Protein AF-A0A2N2PM70-F1 (afdb_monomer_lite)

Sequence (175 aa):
MATNPKVQEYMALAKQNAHYIALGVVVALAAVMMYMVFTEQTVEVAAPQPAIKDVSDTVKNNPNFAVLEQAKATTGTIADVPRINQLLTFNMFDPKTVKDKEKIEADARQKIDLARTAVTAGRSDEARRLLDEVRQIYPGNPEARELMNKLDSATSGPATPASDAGGAPVAPPVL

Secondary structure (DSSP, 8-state):
----HHHHHHHHHHHHTHHHHHHHHHHHHHHHHHHHHHHHTT---------------TTTT-HHHHHHHHHHH----GGG-HHHHHHHH--TT-HHHHHHHHHHHHHHHHHHHHHHHHHHTT-HHHHHHHHHHHHHH-TT-HHHHHHHHHHHHHHS--------------PPPP-

Foldseek 3Di:
DDDDVVVVVVVVVCVVCVVVVVVVVVVVVVVVVVVVVVVVVPPPPPDPDPPDDPPVPPLVPDPVVVVVVVVVVPPDDLVVDPVSVVVVVCDVPDVVNVVVVVVLVVLLVVLLVVLVVCVVVVVLVSSVVSLVVSCVSPVPDPSSVVSVVVSVVVVCDDPPPPDDPDDDDDDDDDD

Radius of gyration: 41.27 Å; chains: 1; bounding box: 86×58×113 Å

Structure (mmCIF, N/CA/C/O backbone):
data_AF-A0A2N2PM70-F1
#
_entry.id   AF-A0A2N2PM70-F1
#
loop_
_atom_site.group_PDB
_atom_site.id
_atom_site.type_symbol
_atom_site.label_atom_id
_atom_site.label_alt_id
_atom_site.label_comp_id
_atom_site.label_asym_id
_atom_site.label_entity_id
_atom_site.label_seq_id
_atom_site.pdbx_PDB_ins_code
_atom_site.Cartn_x
_atom_site.Cartn_y
_atom_site.Cartn_z
_atom_site.occupancy
_atom_site.B_iso_or_equiv
_atom_site.auth_seq_id
_atom_site.auth_comp_id
_atom_site.auth_asym_id
_atom_site.auth_atom_id
_atom_site.pdbx_PDB_model_num
ATOM 1 N N . MET A 1 1 ? 62.853 18.636 -50.243 1.00 49.84 1 MET A N 1
ATOM 2 C CA . MET A 1 1 ? 62.867 17.240 -49.755 1.00 49.84 1 MET A CA 1
ATOM 3 C C . MET A 1 1 ? 62.537 16.339 -50.931 1.00 49.84 1 MET A C 1
ATOM 5 O O . MET A 1 1 ? 61.396 16.337 -51.373 1.00 49.84 1 MET A O 1
ATOM 9 N N . ALA A 1 2 ? 63.539 15.678 -51.514 1.00 51.22 2 ALA A N 1
ATOM 10 C CA . ALA A 1 2 ? 63.319 14.761 -52.629 1.00 51.22 2 ALA A CA 1
ATOM 11 C C . ALA A 1 2 ? 62.544 13.542 -52.111 1.00 51.22 2 ALA A C 1
ATOM 13 O O . ALA A 1 2 ? 63.049 12.792 -51.277 1.00 51.22 2 ALA A O 1
ATOM 14 N N . THR A 1 3 ? 61.296 13.377 -52.545 1.00 64.25 3 THR A N 1
ATOM 15 C CA . THR A 1 3 ? 60.540 12.154 -52.275 1.00 64.25 3 THR A CA 1
ATOM 16 C C . THR A 1 3 ? 61.199 11.025 -53.056 1.00 64.25 3 THR A C 1
ATOM 18 O O . THR A 1 3 ? 61.359 11.106 -54.270 1.00 64.25 3 THR A O 1
ATOM 21 N N . ASN A 1 4 ? 61.642 9.995 -52.336 1.00 75.25 4 ASN A N 1
ATOM 22 C CA . ASN A 1 4 ? 62.295 8.826 -52.910 1.00 75.25 4 ASN A CA 1
ATOM 23 C C . ASN A 1 4 ? 61.366 8.209 -53.980 1.00 75.25 4 ASN A C 1
ATOM 25 O O . ASN A 1 4 ? 60.208 7.932 -53.656 1.00 75.25 4 ASN A O 1
ATOM 29 N N . PRO A 1 5 ? 61.823 8.001 -55.229 1.00 69.75 5 PRO A N 1
ATOM 30 C CA . PRO A 1 5 ? 60.965 7.567 -56.338 1.00 69.75 5 PRO A CA 1
ATOM 31 C C . PRO A 1 5 ? 60.236 6.250 -56.042 1.00 69.75 5 PRO A C 1
ATOM 33 O O . PRO A 1 5 ? 59.086 6.082 -56.438 1.00 69.75 5 PRO A O 1
ATOM 36 N N . LYS A 1 6 ? 60.838 5.375 -55.226 1.00 69.06 6 LYS A N 1
ATOM 37 C CA . LYS A 1 6 ? 60.199 4.135 -54.764 1.00 69.06 6 LYS A CA 1
ATOM 38 C C . LYS A 1 6 ? 58.943 4.398 -53.928 1.00 69.06 6 LYS A C 1
ATOM 40 O O . LYS A 1 6 ? 57.969 3.668 -54.028 1.00 69.06 6 LYS A O 1
ATOM 45 N N . VAL A 1 7 ? 58.932 5.456 -53.116 1.00 71.50 7 VAL A N 1
ATOM 46 C CA . VAL A 1 7 ? 57.784 5.814 -52.262 1.00 71.50 7 VAL A CA 1
ATOM 47 C C . VAL A 1 7 ? 56.600 6.295 -53.103 1.00 71.50 7 VAL A C 1
ATOM 49 O O . VAL A 1 7 ? 55.456 5.996 -52.768 1.00 71.50 7 VAL A O 1
ATOM 52 N N . GLN A 1 8 ? 56.855 6.992 -54.213 1.00 69.75 8 GLN A N 1
ATOM 53 C CA . GLN A 1 8 ? 55.792 7.406 -55.133 1.00 69.75 8 GLN A CA 1
ATOM 54 C C . GLN A 1 8 ? 55.192 6.205 -55.881 1.00 69.75 8 GLN A C 1
ATOM 56 O O . GLN A 1 8 ? 53.973 6.129 -56.029 1.00 69.75 8 GLN A O 1
ATOM 61 N N . GLU A 1 9 ? 56.026 5.235 -56.264 1.00 70.06 9 GLU A N 1
ATOM 62 C CA . GLU A 1 9 ? 55.597 3.975 -56.882 1.00 70.06 9 GLU A CA 1
ATOM 63 C C . GLU A 1 9 ? 54.723 3.137 -55.926 1.00 70.06 9 GLU A C 1
ATOM 65 O O . GLU A 1 9 ? 53.629 2.708 -56.301 1.00 70.06 9 GLU A O 1
ATOM 70 N N . TYR A 1 10 ? 55.121 3.012 -54.651 1.00 66.31 10 TYR A N 1
ATOM 71 C CA . TYR A 1 10 ? 54.306 2.349 -53.624 1.00 66.31 10 TYR A CA 1
ATOM 72 C C . TYR A 1 10 ? 52.981 3.072 -53.350 1.00 66.31 10 TYR A C 1
ATOM 74 O O . TYR A 1 10 ? 51.967 2.413 -53.129 1.00 66.31 10 TYR A O 1
ATOM 82 N N . MET A 1 11 ? 52.947 4.408 -53.393 1.00 67.38 11 MET A N 1
ATOM 83 C CA . MET A 1 11 ? 51.696 5.157 -53.223 1.00 67.38 11 MET A CA 1
ATOM 84 C C . MET A 1 11 ? 50.739 5.005 -54.411 1.00 67.38 11 MET A C 1
ATOM 86 O O . MET A 1 11 ? 49.523 4.982 -54.206 1.00 67.38 11 MET A O 1
ATOM 90 N N . ALA A 1 12 ? 51.254 4.881 -55.636 1.00 68.12 12 ALA A N 1
ATOM 91 C CA . ALA A 1 12 ? 50.432 4.618 -56.816 1.00 68.12 12 ALA A CA 1
ATOM 92 C C . ALA A 1 12 ? 49.817 3.206 -56.766 1.00 68.12 12 ALA A C 1
ATOM 94 O O . ALA A 1 12 ? 48.603 3.057 -56.929 1.00 68.12 12 ALA A O 1
ATOM 95 N N . LEU A 1 13 ? 50.624 2.194 -56.424 1.00 65.31 13 LEU A N 1
ATOM 96 C CA . LEU A 1 13 ? 50.178 0.810 -56.213 1.00 65.31 13 LEU A CA 1
ATOM 97 C C . LEU A 1 13 ? 49.177 0.679 -55.053 1.00 65.31 13 LEU A C 1
ATOM 99 O O . LEU A 1 13 ? 48.173 -0.027 -55.173 1.00 65.31 13 LEU A O 1
ATOM 103 N N . ALA A 1 14 ? 49.403 1.393 -53.947 1.00 63.38 14 ALA A N 1
ATOM 104 C CA . ALA A 1 14 ? 48.502 1.395 -52.796 1.00 63.38 14 ALA A CA 1
ATOM 105 C C . ALA A 1 14 ? 47.141 2.03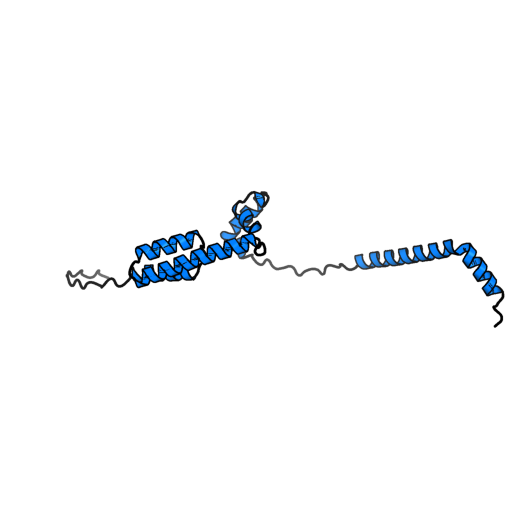2 -53.113 1.00 63.38 14 ALA A C 1
ATOM 107 O O . ALA A 1 14 ? 46.122 1.547 -52.631 1.00 63.38 14 ALA A O 1
ATOM 108 N N . LYS A 1 15 ? 47.095 3.082 -53.946 1.00 69.25 15 LYS A N 1
ATOM 109 C CA . LYS A 1 15 ? 45.827 3.680 -54.398 1.00 69.25 15 LYS A CA 1
ATOM 110 C C . LYS A 1 15 ? 45.059 2.759 -55.343 1.00 69.25 15 LYS A C 1
ATOM 112 O O . LYS A 1 15 ? 43.843 2.652 -55.215 1.00 69.25 15 LYS A O 1
ATOM 117 N N . GLN A 1 16 ? 45.753 2.072 -56.251 1.00 73.56 16 GLN A N 1
ATOM 118 C CA . GLN A 1 16 ? 45.126 1.148 -57.200 1.00 73.56 16 GLN A CA 1
ATOM 119 C C . GLN A 1 16 ? 44.50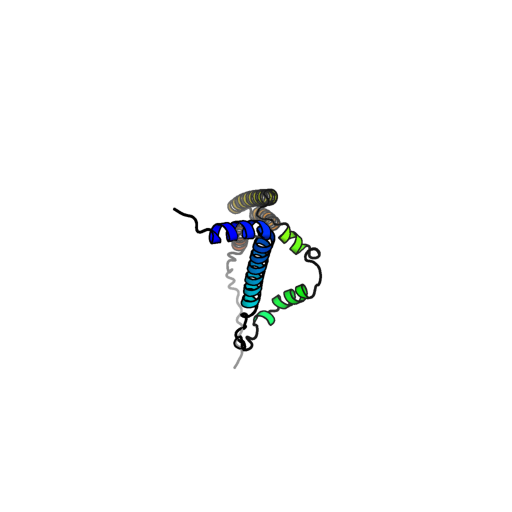9 -0.073 -56.496 1.00 73.56 16 GLN A C 1
ATOM 121 O O . GLN A 1 16 ? 43.416 -0.502 -56.856 1.00 73.56 16 GLN A O 1
ATOM 126 N N . ASN A 1 17 ? 45.155 -0.562 -55.432 1.00 74.75 17 ASN A N 1
ATOM 127 C CA . ASN A 1 17 ? 44.712 -1.728 -54.658 1.00 74.75 17 ASN A CA 1
ATOM 128 C C . ASN A 1 17 ? 44.119 -1.368 -53.286 1.00 74.75 17 ASN A C 1
ATOM 130 O O . ASN A 1 17 ? 44.014 -2.225 -52.406 1.00 74.75 17 ASN A O 1
ATOM 134 N N . ALA A 1 18 ? 43.702 -0.112 -53.094 1.00 73.62 18 ALA A N 1
ATOM 135 C CA . ALA A 1 18 ? 43.204 0.392 -51.811 1.00 73.62 18 ALA A CA 1
ATOM 136 C C . ALA A 1 18 ? 42.022 -0.427 -51.266 1.00 73.62 18 ALA A C 1
ATOM 138 O O . ALA A 1 18 ? 41.888 -0.599 -50.059 1.00 73.62 18 ALA A O 1
ATOM 139 N N . HIS A 1 19 ? 41.200 -0.983 -52.157 1.00 76.88 19 HIS A N 1
ATOM 140 C CA . HIS A 1 19 ? 40.069 -1.841 -51.818 1.00 76.88 19 HIS A CA 1
ATOM 141 C C . HIS A 1 19 ? 40.505 -3.193 -51.228 1.00 76.88 19 HIS A C 1
ATOM 143 O O . HIS A 1 19 ? 39.918 -3.637 -50.246 1.00 76.88 19 HIS A O 1
ATOM 149 N N . TYR A 1 20 ? 41.571 -3.814 -51.746 1.00 80.12 20 TYR A N 1
ATOM 150 C CA . TYR A 1 20 ? 42.134 -5.039 -51.165 1.00 80.12 20 TYR A CA 1
ATOM 151 C C . TYR A 1 20 ? 42.816 -4.778 -49.820 1.00 80.12 20 TYR A C 1
ATOM 153 O O . TYR A 1 20 ? 42.702 -5.594 -48.908 1.00 80.12 20 TYR A O 1
ATOM 161 N N . ILE A 1 21 ? 43.475 -3.625 -49.670 1.00 80.06 21 ILE A N 1
ATOM 162 C CA . ILE A 1 21 ? 44.082 -3.212 -48.397 1.00 80.06 21 ILE A CA 1
ATOM 163 C C . ILE A 1 21 ? 42.987 -2.978 -47.347 1.00 80.06 21 ILE A C 1
ATOM 165 O O . ILE A 1 21 ? 43.079 -3.505 -46.241 1.00 80.06 21 ILE A O 1
ATOM 169 N N . ALA A 1 22 ? 41.920 -2.255 -47.701 1.00 81.12 22 ALA A N 1
ATOM 170 C CA . ALA A 1 22 ? 40.781 -2.027 -46.815 1.00 81.12 22 ALA A CA 1
ATOM 171 C C . ALA A 1 22 ? 40.091 -3.342 -46.418 1.00 81.12 22 ALA A C 1
ATOM 173 O O . ALA A 1 22 ? 39.817 -3.557 -45.237 1.00 81.12 22 ALA A O 1
ATOM 174 N N . LEU A 1 23 ? 39.875 -4.253 -47.374 1.00 86.50 23 LEU A N 1
ATOM 175 C CA . LEU A 1 23 ? 39.314 -5.577 -47.103 1.00 86.50 23 LEU A CA 1
ATOM 176 C C . LEU A 1 23 ? 40.213 -6.386 -46.154 1.00 86.50 23 LEU A C 1
ATOM 178 O O . LEU A 1 23 ? 39.713 -6.987 -45.206 1.00 86.50 23 LEU A O 1
ATOM 182 N N . GLY A 1 24 ? 41.532 -6.353 -46.359 1.00 88.88 24 GLY A N 1
ATOM 183 C CA . GLY A 1 24 ? 42.499 -7.013 -45.479 1.00 88.88 24 GLY A CA 1
ATOM 184 C C . GLY A 1 24 ? 42.444 -6.495 -44.039 1.00 88.88 24 GLY A C 1
ATOM 185 O O . GLY A 1 24 ? 42.461 -7.292 -43.102 1.00 88.88 24 GLY A O 1
ATOM 186 N N . VAL A 1 25 ? 42.299 -5.179 -43.852 1.00 88.19 25 VAL A N 1
ATOM 187 C CA . VAL A 1 25 ? 42.149 -4.567 -42.518 1.00 88.19 25 VAL A CA 1
ATOM 188 C C . VAL A 1 25 ? 40.841 -5.000 -41.849 1.00 88.19 25 VAL A C 1
ATOM 190 O O . VAL A 1 25 ? 40.846 -5.336 -40.666 1.00 88.19 25 VAL A O 1
ATOM 193 N N . VAL A 1 26 ? 39.731 -5.051 -42.592 1.00 91.56 26 VAL A N 1
ATOM 194 C CA . VAL A 1 26 ? 38.435 -5.507 -42.057 1.00 91.56 26 VAL A CA 1
ATOM 195 C C . VAL A 1 26 ? 38.495 -6.977 -41.633 1.00 91.56 26 VAL A C 1
ATOM 197 O O . VAL A 1 26 ? 38.029 -7.318 -40.546 1.00 91.56 26 VAL A O 1
ATOM 200 N N . VAL A 1 27 ? 39.113 -7.843 -42.441 1.00 94.56 27 VAL A N 1
ATOM 201 C CA . VAL A 1 27 ? 39.287 -9.267 -42.106 1.00 94.56 27 VAL A CA 1
ATOM 202 C C . VAL A 1 27 ? 40.186 -9.442 -40.879 1.00 94.56 27 VAL A C 1
ATOM 204 O O . VAL A 1 27 ? 39.874 -10.249 -40.005 1.00 94.56 27 VAL A O 1
ATOM 207 N N . ALA A 1 28 ? 41.259 -8.656 -40.762 1.00 93.00 28 ALA A N 1
ATOM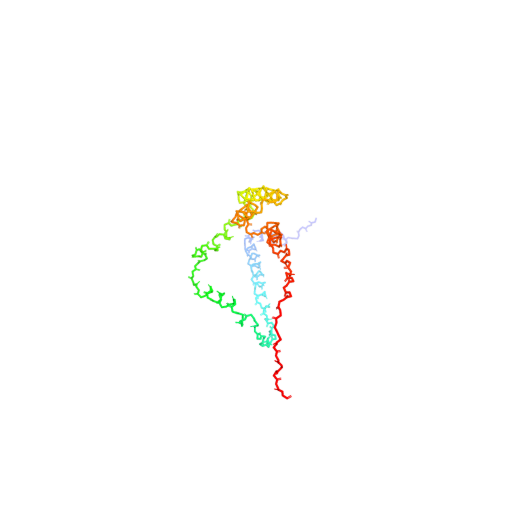 208 C CA . ALA A 1 28 ? 42.129 -8.681 -39.588 1.00 93.00 28 ALA A CA 1
ATOM 209 C C . ALA A 1 28 ? 41.385 -8.256 -38.309 1.00 93.00 28 ALA A C 1
ATOM 211 O O . ALA A 1 28 ? 41.501 -8.925 -37.283 1.00 93.00 28 ALA A O 1
ATOM 212 N N . LEU A 1 29 ? 40.570 -7.197 -38.372 1.00 91.62 29 LEU A N 1
ATOM 213 C CA . LEU A 1 29 ? 39.739 -6.765 -37.242 1.00 91.62 29 LEU A CA 1
ATOM 214 C C . LEU A 1 29 ? 38.703 -7.825 -36.845 1.00 91.62 29 LEU A C 1
ATOM 216 O O . LEU A 1 29 ? 38.508 -8.075 -35.655 1.00 91.62 29 LEU A O 1
ATOM 220 N N . ALA A 1 30 ? 38.077 -8.487 -37.821 1.00 92.38 30 ALA A N 1
ATOM 221 C CA . ALA A 1 30 ? 37.140 -9.577 -37.561 1.00 92.38 30 ALA A CA 1
ATOM 222 C C . ALA A 1 30 ? 37.826 -10.779 -36.884 1.00 92.38 30 ALA A C 1
ATOM 224 O O . ALA A 1 30 ? 37.277 -11.340 -35.937 1.00 92.38 30 ALA A O 1
ATOM 225 N N . ALA A 1 31 ? 39.043 -11.137 -37.307 1.00 93.31 31 ALA A N 1
ATOM 226 C CA . ALA A 1 31 ? 39.821 -12.210 -36.687 1.00 93.31 31 ALA A CA 1
ATOM 227 C C . ALA A 1 31 ? 40.205 -11.889 -35.231 1.00 93.31 31 ALA A C 1
ATOM 229 O O . ALA A 1 31 ? 40.131 -12.767 -34.373 1.00 93.31 31 ALA A O 1
ATOM 230 N N . VAL A 1 32 ? 40.556 -10.632 -34.933 1.00 91.62 32 VAL A N 1
ATOM 231 C CA . VAL A 1 32 ? 40.845 -10.180 -33.560 1.00 91.62 32 VAL A CA 1
ATOM 232 C C . VAL A 1 32 ? 39.598 -10.254 -32.678 1.00 91.62 32 VAL A C 1
ATOM 234 O O . VAL A 1 32 ? 39.676 -10.772 -31.564 1.00 91.62 32 VAL A O 1
ATOM 237 N N . MET A 1 33 ? 38.440 -9.799 -33.172 1.00 87.75 33 MET A N 1
ATOM 238 C CA . MET A 1 33 ? 37.183 -9.928 -32.425 1.00 87.75 33 MET A CA 1
ATOM 239 C C . MET A 1 33 ? 36.810 -11.395 -32.183 1.00 87.75 33 MET A C 1
ATOM 241 O O . MET A 1 33 ? 36.429 -11.752 -31.071 1.00 87.75 33 MET A O 1
ATOM 245 N N . MET A 1 34 ? 36.976 -12.262 -33.185 1.00 88.44 34 MET A N 1
ATOM 246 C CA . MET A 1 34 ? 36.716 -13.696 -33.041 1.00 88.44 34 MET A CA 1
ATOM 247 C C . MET A 1 34 ? 37.653 -14.344 -32.012 1.00 88.44 34 MET A C 1
ATOM 249 O O . MET A 1 34 ? 37.199 -15.132 -31.187 1.00 88.44 34 MET A O 1
ATOM 253 N N . TYR A 1 35 ? 38.937 -13.973 -32.009 1.00 87.75 35 TYR A N 1
ATOM 254 C CA . TYR A 1 35 ? 39.902 -14.438 -31.012 1.00 87.75 35 TYR A CA 1
ATOM 255 C C . TYR A 1 35 ? 39.496 -14.035 -29.587 1.00 87.75 35 TYR A C 1
ATOM 257 O O . TYR A 1 35 ? 39.517 -14.883 -28.698 1.00 87.75 35 TYR A O 1
ATOM 265 N N . MET A 1 36 ? 39.054 -12.788 -29.373 1.00 83.75 36 MET A N 1
ATOM 266 C CA . MET A 1 36 ? 38.593 -12.340 -28.051 1.00 83.75 36 MET A CA 1
ATOM 267 C C . MET A 1 36 ? 37.377 -13.132 -27.550 1.00 83.75 36 MET A C 1
ATOM 269 O O . MET A 1 36 ? 37.392 -13.610 -26.416 1.00 83.75 36 MET A O 1
ATOM 273 N N . VAL A 1 37 ? 36.377 -13.367 -28.407 1.00 80.50 37 VAL A N 1
ATOM 274 C CA . VAL A 1 37 ? 35.193 -14.173 -28.051 1.00 80.50 37 VAL A CA 1
ATOM 275 C C . VAL A 1 37 ? 35.578 -15.606 -27.666 1.00 80.50 37 VAL A C 1
ATOM 277 O O . VAL A 1 37 ? 35.051 -16.147 -26.696 1.00 80.50 37 VAL A O 1
ATOM 280 N N . PHE A 1 38 ? 36.526 -16.221 -28.381 1.00 77.00 38 PHE A N 1
ATOM 281 C CA . PHE A 1 38 ? 37.016 -17.559 -28.033 1.00 77.00 38 PHE A CA 1
ATOM 282 C C . PHE A 1 38 ? 37.783 -17.584 -26.707 1.00 77.00 38 PHE A C 1
ATOM 284 O O . PHE A 1 38 ? 37.655 -18.549 -25.953 1.00 77.00 38 PHE A O 1
ATOM 291 N N . THR A 1 39 ? 38.559 -16.542 -26.392 1.00 74.81 39 THR A N 1
ATOM 292 C CA . THR A 1 39 ? 39.281 -16.483 -25.112 1.00 74.81 39 THR A CA 1
ATOM 293 C C . THR A 1 39 ? 38.346 -16.301 -23.916 1.00 74.81 39 THR A C 1
ATOM 295 O O . THR A 1 39 ? 38.575 -16.921 -22.878 1.00 74.81 39 THR A O 1
ATOM 298 N N . GLU A 1 40 ? 37.253 -15.546 -24.054 1.00 65.50 40 GLU A N 1
ATOM 299 C CA . GLU A 1 40 ? 36.307 -15.313 -22.951 1.00 65.50 40 GLU A CA 1
ATOM 300 C C . GLU A 1 40 ? 35.477 -16.554 -22.585 1.00 65.50 40 GLU A C 1
ATOM 302 O O . GLU A 1 40 ? 35.134 -16.737 -21.420 1.00 65.50 40 GLU A O 1
ATOM 307 N N . GLN A 1 41 ? 35.223 -17.470 -23.526 1.00 59.81 41 GLN A N 1
ATOM 308 C CA . GLN A 1 41 ? 34.494 -18.715 -23.231 1.00 59.81 41 GLN A CA 1
ATOM 309 C C . GLN A 1 41 ? 35.313 -19.758 -22.448 1.00 59.81 41 GLN A C 1
ATOM 311 O O . GLN A 1 41 ? 34.758 -20.766 -22.016 1.00 59.81 41 GLN A O 1
ATOM 316 N N . THR A 1 42 ? 36.622 -19.554 -22.252 1.00 58.97 42 THR A N 1
ATOM 317 C CA . THR A 1 42 ? 37.492 -20.556 -21.598 1.00 58.97 42 THR A CA 1
ATOM 318 C C . THR A 1 42 ? 37.708 -20.354 -20.097 1.00 58.97 42 THR A C 1
ATOM 320 O O . THR A 1 42 ? 38.401 -21.162 -19.479 1.00 58.97 42 THR A O 1
ATOM 323 N N . VAL A 1 43 ? 37.090 -19.345 -19.468 1.00 54.28 43 VAL A N 1
ATOM 324 C CA . VAL A 1 43 ? 37.245 -19.091 -18.022 1.00 54.28 43 VAL A CA 1
ATOM 325 C C . VAL A 1 43 ? 35.898 -19.086 -17.303 1.00 54.28 43 VAL A C 1
ATOM 327 O O . VAL A 1 43 ? 35.515 -18.131 -16.644 1.00 54.28 43 VAL A O 1
ATOM 330 N N . GLU A 1 44 ? 35.196 -20.212 -17.376 1.00 54.44 44 GLU A N 1
ATOM 331 C CA . GLU A 1 44 ? 34.221 -20.591 -16.351 1.00 54.44 44 GLU A CA 1
ATOM 332 C C . GLU A 1 44 ? 34.601 -21.974 -15.809 1.00 54.44 44 GLU A C 1
ATOM 334 O O . GLU A 1 44 ? 33.882 -22.964 -15.920 1.00 54.44 44 GLU A O 1
ATOM 339 N N . VAL A 1 45 ? 35.799 -22.071 -15.222 1.00 54.97 45 VAL A N 1
ATOM 340 C CA . VAL A 1 45 ? 36.102 -23.195 -14.332 1.00 54.97 45 VAL A CA 1
ATOM 341 C C . VAL A 1 45 ? 35.342 -22.920 -13.044 1.00 54.97 45 VAL A C 1
ATOM 343 O O . VAL A 1 45 ? 35.846 -22.269 -12.128 1.00 54.97 45 VAL A O 1
ATOM 346 N N . ALA A 1 46 ? 34.088 -23.368 -13.014 1.00 57.28 46 ALA A N 1
ATOM 347 C CA . ALA A 1 46 ? 33.290 -23.438 -11.807 1.00 57.28 46 ALA A CA 1
ATOM 348 C C . ALA A 1 46 ? 34.127 -24.132 -10.725 1.00 57.28 46 ALA A C 1
ATOM 350 O O . ALA A 1 46 ? 34.437 -25.321 -10.824 1.00 57.28 46 ALA A O 1
ATOM 351 N N . ALA A 1 47 ? 34.545 -23.374 -9.711 1.00 62.62 47 ALA A N 1
ATOM 352 C CA . ALA A 1 47 ? 35.189 -23.952 -8.547 1.00 62.62 47 ALA A CA 1
ATOM 353 C C . ALA A 1 47 ? 34.253 -25.031 -7.967 1.00 62.62 47 ALA A C 1
ATOM 355 O O . ALA A 1 47 ? 33.044 -24.782 -7.876 1.00 62.62 47 ALA A O 1
ATOM 356 N N . PRO A 1 48 ? 34.759 -26.219 -7.584 1.00 57.59 48 PRO A N 1
ATOM 357 C CA . PRO A 1 48 ? 33.934 -27.220 -6.927 1.00 57.59 48 PRO A CA 1
ATOM 358 C C . PRO A 1 48 ? 33.394 -26.607 -5.635 1.00 57.59 48 PRO A C 1
ATOM 360 O O . PRO A 1 48 ? 34.142 -26.331 -4.695 1.00 57.59 48 PRO A O 1
ATOM 363 N N . GLN A 1 49 ? 32.091 -26.334 -5.622 1.00 64.88 49 GLN A N 1
ATOM 364 C CA . GLN A 1 49 ? 31.413 -25.815 -4.445 1.00 64.88 49 GLN A CA 1
ATOM 365 C C . GLN A 1 49 ? 31.559 -26.854 -3.322 1.00 64.88 49 GLN A C 1
ATOM 367 O O . GLN A 1 49 ? 31.370 -28.049 -3.575 1.00 64.88 49 GLN A O 1
ATOM 372 N N . PRO A 1 50 ? 31.924 -26.449 -2.093 1.00 62.12 50 PRO A N 1
ATOM 373 C CA . PRO A 1 50 ? 31.995 -27.380 -0.978 1.00 62.12 50 PRO A CA 1
ATOM 374 C C . PRO A 1 50 ? 30.617 -28.013 -0.782 1.00 62.12 50 PRO A C 1
ATOM 376 O O . PRO A 1 50 ? 29.613 -27.304 -0.730 1.00 62.12 50 PRO A O 1
ATOM 379 N N . ALA A 1 51 ? 30.576 -29.345 -0.693 1.00 63.31 51 ALA A N 1
ATOM 380 C CA . ALA A 1 51 ? 29.352 -30.091 -0.445 1.00 63.31 51 ALA A CA 1
ATOM 381 C C . ALA A 1 51 ? 28.678 -29.540 0.818 1.00 63.31 51 ALA A C 1
ATOM 383 O O . ALA A 1 51 ? 29.181 -29.696 1.935 1.00 63.31 51 ALA A O 1
ATOM 384 N N . ILE A 1 52 ? 27.561 -28.846 0.614 1.00 60.62 52 ILE A N 1
ATOM 385 C CA . ILE A 1 52 ? 26.712 -28.332 1.678 1.00 60.62 52 ILE A CA 1
ATOM 386 C C . ILE A 1 52 ? 26.213 -29.570 2.421 1.00 60.62 52 ILE A C 1
ATOM 388 O O . ILE A 1 52 ? 25.424 -30.342 1.882 1.00 60.62 52 ILE A O 1
ATOM 392 N N . LYS A 1 53 ? 26.732 -29.807 3.633 1.00 59.53 53 LYS A N 1
ATOM 393 C CA . LYS A 1 53 ? 26.174 -30.813 4.542 1.00 59.53 53 LYS A CA 1
ATOM 394 C C . LYS A 1 53 ? 24.693 -30.503 4.683 1.00 59.53 53 LYS A C 1
ATOM 396 O O . LYS A 1 53 ? 24.388 -29.357 5.005 1.00 59.53 53 LYS A O 1
ATOM 401 N N . ASP A 1 54 ? 23.840 -31.496 4.430 1.00 60.41 54 ASP A N 1
ATOM 402 C CA . ASP A 1 54 ? 22.381 -31.420 4.525 1.00 60.41 54 ASP A CA 1
ATOM 403 C C . ASP A 1 54 ? 21.959 -30.594 5.742 1.00 60.41 54 ASP A C 1
ATOM 405 O O . ASP A 1 54 ? 21.882 -31.075 6.876 1.00 60.41 54 ASP A O 1
ATOM 409 N N . VAL A 1 55 ? 21.707 -29.309 5.501 1.00 55.56 55 VAL A N 1
ATOM 410 C CA . VAL A 1 55 ? 20.985 -28.471 6.438 1.00 55.56 55 VAL A CA 1
ATOM 411 C C . VAL A 1 55 ? 19.571 -28.992 6.315 1.00 55.56 55 VAL A C 1
ATOM 413 O O . VAL A 1 55 ? 18.893 -28.698 5.334 1.00 55.56 55 VAL A O 1
ATOM 416 N N . SER A 1 56 ? 19.174 -29.853 7.255 1.00 57.56 56 SER A N 1
ATOM 417 C CA . SER A 1 56 ? 17.790 -30.291 7.401 1.00 57.56 56 SER A CA 1
ATOM 418 C C . SER A 1 56 ? 16.930 -29.037 7.441 1.00 57.56 56 SER A C 1
ATOM 420 O O . SER A 1 56 ? 16.892 -28.340 8.453 1.00 57.56 56 SER A O 1
ATOM 422 N N . ASP A 1 57 ? 16.317 -28.730 6.303 1.00 58.66 57 ASP A N 1
ATOM 423 C CA . ASP A 1 57 ? 15.617 -27.486 6.051 1.00 58.66 57 ASP A CA 1
ATOM 424 C C . ASP A 1 57 ? 14.431 -27.396 7.011 1.00 58.66 57 ASP A C 1
ATOM 426 O O . ASP A 1 57 ? 13.393 -28.033 6.819 1.00 58.66 57 ASP A O 1
ATOM 430 N N . THR A 1 58 ? 14.603 -26.637 8.095 1.00 61.06 58 THR A N 1
ATOM 431 C CA . THR A 1 58 ? 13.600 -26.448 9.151 1.00 61.06 58 THR A CA 1
ATOM 432 C C . THR A 1 58 ? 12.286 -25.905 8.583 1.00 61.06 58 THR A C 1
ATOM 434 O O . THR A 1 58 ? 11.235 -26.021 9.214 1.00 61.06 58 THR A O 1
ATOM 437 N N . VAL A 1 59 ? 12.332 -25.336 7.375 1.00 59.25 59 VAL A N 1
ATOM 438 C CA . VAL A 1 59 ? 11.187 -24.794 6.656 1.00 59.25 59 VAL A CA 1
ATOM 439 C C . VAL A 1 59 ? 10.295 -25.903 6.076 1.00 59.25 59 VAL A C 1
ATOM 441 O O . VAL A 1 59 ? 9.074 -25.754 6.108 1.00 59.25 59 VAL A O 1
ATOM 444 N N . LYS A 1 60 ? 10.849 -27.048 5.646 1.00 58.81 60 LYS A N 1
ATOM 445 C CA . LYS A 1 60 ? 10.057 -28.180 5.111 1.00 58.81 60 LYS A CA 1
ATOM 446 C C . LYS A 1 60 ? 9.126 -28.818 6.141 1.00 58.81 60 LYS A C 1
ATOM 448 O O . LYS A 1 60 ? 8.076 -29.333 5.780 1.00 58.81 60 LYS A O 1
ATOM 453 N N . ASN A 1 61 ? 9.488 -28.752 7.419 1.00 61.81 61 ASN A N 1
ATOM 454 C CA . ASN A 1 61 ? 8.677 -29.302 8.506 1.00 61.81 61 ASN A CA 1
ATOM 455 C C . ASN A 1 61 ? 7.607 -28.316 9.008 1.00 61.81 61 ASN A C 1
ATOM 457 O O . ASN A 1 61 ? 6.870 -28.632 9.942 1.00 61.81 61 ASN A O 1
ATOM 461 N N . ASN A 1 62 ? 7.518 -27.115 8.423 1.00 67.69 62 ASN A N 1
ATOM 462 C CA . ASN A 1 62 ? 6.503 -26.142 8.793 1.00 67.69 62 ASN A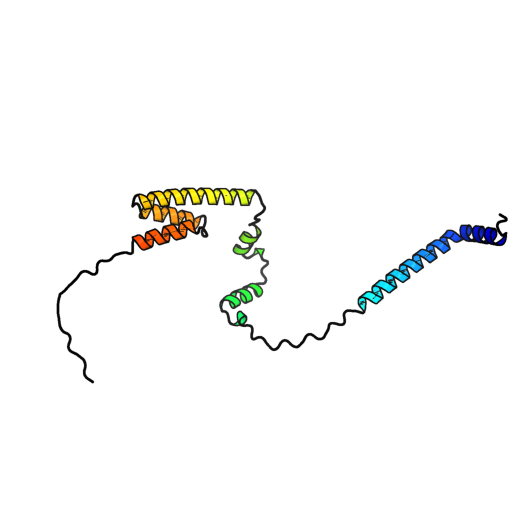 CA 1
ATOM 463 C C . ASN A 1 62 ? 5.184 -26.465 8.064 1.00 67.69 62 ASN A C 1
ATOM 465 O O . ASN A 1 62 ? 5.160 -26.457 6.832 1.00 67.69 62 ASN A O 1
ATOM 469 N N . PRO A 1 63 ? 4.062 -26.680 8.775 1.00 66.25 63 PRO A N 1
ATOM 470 C CA . PRO A 1 63 ? 2.764 -26.931 8.143 1.00 66.25 63 PRO A CA 1
ATOM 471 C C . PRO A 1 63 ? 2.308 -25.786 7.222 1.00 66.25 63 PRO A C 1
ATOM 473 O O . PRO A 1 63 ? 1.569 -26.024 6.269 1.00 66.25 63 PRO A O 1
ATOM 476 N N . ASN A 1 64 ? 2.797 -24.557 7.427 1.00 61.06 64 ASN A N 1
ATOM 477 C CA . ASN A 1 64 ? 2.532 -23.431 6.525 1.00 61.06 64 ASN A CA 1
ATOM 478 C C . ASN A 1 64 ? 3.263 -23.553 5.175 1.00 61.06 64 ASN A C 1
ATOM 480 O O . ASN A 1 64 ? 2.886 -22.888 4.212 1.00 61.06 64 ASN A O 1
ATOM 484 N N . PHE A 1 65 ? 4.294 -24.397 5.083 1.00 62.72 65 PHE A N 1
ATOM 485 C CA . PHE A 1 65 ? 5.037 -24.639 3.847 1.00 62.72 65 PHE A CA 1
ATOM 486 C C . PHE A 1 65 ? 4.330 -25.634 2.920 1.00 62.72 65 PHE A C 1
ATOM 488 O O . PHE A 1 65 ? 4.458 -25.529 1.702 1.00 62.72 65 PHE A O 1
ATOM 495 N N . ALA A 1 66 ? 3.492 -26.521 3.468 1.00 63.31 66 ALA A N 1
ATOM 496 C CA . ALA A 1 66 ? 2.643 -27.413 2.675 1.00 63.31 66 ALA A CA 1
ATOM 497 C C . ALA A 1 66 ? 1.688 -26.630 1.753 1.00 63.31 66 ALA A C 1
ATOM 499 O O . ALA A 1 66 ? 1.428 -27.039 0.625 1.00 63.31 66 ALA A O 1
ATOM 500 N N . VAL A 1 67 ? 1.234 -25.450 2.193 1.00 63.41 67 VAL A N 1
ATOM 501 C CA . VAL A 1 67 ? 0.412 -24.536 1.381 1.00 63.41 67 VAL A CA 1
ATOM 502 C C . VAL A 1 67 ? 1.198 -23.994 0.181 1.00 63.41 67 VAL A C 1
ATOM 504 O O . VAL A 1 67 ? 0.636 -23.810 -0.896 1.00 63.41 67 VAL A O 1
ATOM 507 N N . LEU A 1 68 ? 2.507 -23.770 0.336 1.00 60.50 68 LEU A N 1
ATOM 508 C CA . LEU A 1 68 ? 3.382 -23.288 -0.736 1.00 60.50 68 LEU A CA 1
ATOM 509 C C . LEU A 1 68 ? 3.744 -24.400 -1.728 1.00 60.50 68 LEU A C 1
ATOM 511 O O . LEU A 1 68 ? 3.820 -24.137 -2.928 1.00 60.50 68 LEU A O 1
ATOM 515 N N . GLU A 1 69 ? 3.913 -25.640 -1.264 1.00 64.50 69 GLU A N 1
ATOM 516 C CA . GLU A 1 69 ? 4.058 -26.794 -2.161 1.00 64.50 69 GLU A CA 1
ATOM 517 C C . GLU A 1 69 ? 2.769 -27.067 -2.941 1.00 64.50 69 GLU A C 1
ATOM 519 O O . GLU A 1 69 ? 2.820 -27.279 -4.154 1.00 64.50 69 GLU A O 1
ATOM 524 N N . GLN A 1 70 ? 1.606 -26.956 -2.293 1.00 62.16 70 GLN A N 1
ATOM 525 C CA . GLN A 1 70 ? 0.310 -27.064 -2.962 1.00 62.16 70 GLN A CA 1
ATOM 526 C C . GLN A 1 70 ? 0.095 -25.927 -3.979 1.00 62.16 70 GLN A C 1
ATOM 528 O O . GLN A 1 70 ? -0.411 -26.164 -5.077 1.00 62.16 70 GLN A O 1
ATOM 533 N N . ALA A 1 71 ? 0.554 -24.709 -3.671 1.00 58.75 71 ALA A N 1
ATOM 534 C CA . ALA A 1 71 ? 0.536 -23.584 -4.605 1.00 58.75 71 ALA A CA 1
ATOM 535 C C . ALA A 1 71 ? 1.481 -23.790 -5.803 1.00 58.75 71 ALA A C 1
ATOM 537 O O . ALA A 1 71 ? 1.124 -23.426 -6.919 1.00 58.75 71 ALA A O 1
ATOM 538 N N . LYS A 1 72 ? 2.651 -24.419 -5.609 1.00 61.72 72 LYS A N 1
ATOM 539 C CA . LYS A 1 72 ? 3.568 -24.794 -6.704 1.00 61.72 72 LYS A CA 1
ATOM 540 C C . LYS A 1 72 ? 3.026 -25.922 -7.585 1.00 61.72 72 LYS A C 1
ATOM 542 O O . LYS A 1 72 ? 3.264 -25.911 -8.789 1.00 61.72 72 LYS A O 1
ATOM 547 N N . ALA A 1 73 ? 2.328 -26.892 -6.994 1.00 60.69 73 ALA A N 1
ATOM 548 C CA . ALA A 1 73 ? 1.709 -28.003 -7.719 1.00 60.69 73 ALA A CA 1
ATOM 549 C C . ALA A 1 73 ? 0.471 -27.569 -8.521 1.00 60.69 73 ALA A C 1
ATOM 551 O O . ALA A 1 73 ? 0.077 -28.236 -9.476 1.00 60.69 73 ALA A O 1
ATOM 552 N N . THR A 1 74 ? -0.129 -26.434 -8.163 1.00 54.16 74 THR A N 1
ATOM 553 C CA . THR A 1 74 ? -1.230 -25.843 -8.918 1.00 54.16 74 THR A CA 1
ATOM 554 C C . THR A 1 74 ? -0.642 -25.094 -10.111 1.00 54.16 74 THR A C 1
ATOM 556 O O . THR A 1 74 ? -0.281 -23.926 -10.016 1.00 54.16 74 THR A O 1
ATOM 559 N N . THR A 1 75 ? -0.526 -25.778 -11.251 1.00 53.62 75 THR A N 1
ATOM 560 C CA . THR A 1 75 ? -0.155 -25.211 -12.563 1.00 53.62 75 THR A CA 1
ATOM 561 C C . THR A 1 75 ? -1.271 -24.308 -13.117 1.00 53.62 75 THR A C 1
ATOM 563 O O . THR A 1 75 ? -1.699 -24.447 -14.257 1.00 53.62 75 THR A O 1
ATOM 566 N N . GLY A 1 76 ? -1.802 -23.414 -12.287 1.00 56.31 76 GLY A N 1
ATOM 567 C CA . GLY A 1 76 ? -2.672 -22.324 -12.694 1.00 56.31 76 GLY A CA 1
ATOM 568 C C . GLY A 1 76 ? -1.807 -21.087 -12.841 1.00 56.31 76 GLY A C 1
ATOM 569 O O . GLY A 1 76 ? -1.039 -20.737 -11.942 1.00 56.31 76 GLY A O 1
ATOM 570 N N . THR A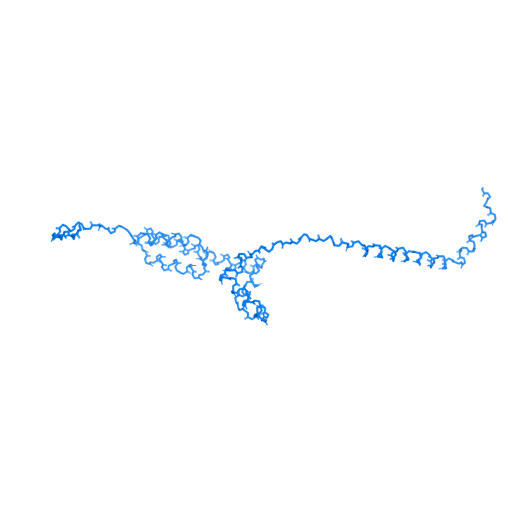 1 77 ? -1.889 -20.429 -13.988 1.00 57.97 77 THR A N 1
ATOM 571 C CA . THR A 1 77 ? -1.354 -19.079 -14.149 1.00 57.97 77 THR A CA 1
ATOM 572 C C . THR A 1 77 ? -1.854 -18.204 -12.999 1.00 57.97 77 THR A C 1
ATOM 574 O O . THR A 1 77 ? -2.992 -18.330 -12.563 1.00 57.97 77 THR A O 1
ATOM 577 N N . ILE A 1 78 ? -1.021 -17.281 -12.514 1.00 49.09 78 ILE A N 1
ATOM 578 C CA . ILE A 1 78 ? -1.318 -16.362 -11.394 1.00 49.09 78 ILE A CA 1
ATOM 579 C C . ILE A 1 78 ? -2.667 -15.609 -11.559 1.00 49.09 78 ILE A C 1
ATOM 581 O O . ILE A 1 78 ? -3.238 -15.121 -10.584 1.00 49.09 78 ILE A O 1
ATOM 585 N N . ALA A 1 79 ? -3.200 -15.563 -12.783 1.00 54.28 79 ALA A N 1
ATOM 586 C CA . ALA A 1 79 ? -4.529 -15.075 -13.139 1.00 54.28 79 ALA A CA 1
ATOM 587 C C . ALA A 1 79 ? -5.702 -15.845 -12.491 1.00 54.28 79 ALA A C 1
ATOM 589 O O . ALA A 1 79 ? -6.749 -15.246 -12.250 1.00 54.28 79 ALA A O 1
ATOM 590 N N . ASP A 1 80 ? -5.532 -17.130 -12.174 1.00 55.38 80 ASP A N 1
ATOM 591 C CA . ASP A 1 80 ? -6.615 -18.013 -11.716 1.00 55.38 80 ASP A CA 1
ATOM 592 C C . ASP A 1 80 ? -6.844 -17.952 -10.195 1.00 55.38 80 ASP A C 1
ATOM 594 O O . ASP A 1 80 ? -7.788 -18.541 -9.667 1.00 55.38 80 ASP A O 1
ATOM 598 N N . VAL A 1 81 ? -6.007 -17.198 -9.471 1.00 56.28 81 VAL A N 1
ATOM 599 C CA . VAL A 1 81 ? -6.169 -16.950 -8.035 1.00 56.28 81 VAL A CA 1
ATOM 600 C C . VAL A 1 81 ? -6.668 -15.511 -7.837 1.00 56.28 81 VAL A C 1
ATOM 602 O O . VAL A 1 81 ? -5.862 -14.576 -7.876 1.00 56.28 81 VAL A O 1
ATOM 605 N N . PRO A 1 82 ? -7.971 -15.282 -7.562 1.00 58.22 82 PRO A N 1
ATOM 606 C CA . PRO A 1 82 ? -8.540 -13.931 -7.461 1.00 58.22 82 PRO A CA 1
ATOM 607 C C . PRO A 1 82 ? -7.840 -13.053 -6.413 1.00 58.22 82 PRO A C 1
ATOM 609 O O . PRO A 1 82 ? -7.775 -11.833 -6.548 1.00 58.22 82 PRO A O 1
ATOM 612 N N . ARG A 1 83 ? -7.245 -13.679 -5.393 1.00 54.16 83 ARG A N 1
ATOM 613 C CA . ARG A 1 83 ? -6.482 -13.001 -4.341 1.00 54.16 83 ARG A CA 1
ATOM 614 C C . ARG A 1 83 ? -5.136 -12.442 -4.814 1.00 54.16 83 ARG A C 1
ATOM 616 O O . ARG A 1 83 ? -4.694 -11.433 -4.279 1.00 54.16 83 ARG A O 1
ATOM 623 N N . ILE A 1 84 ? -4.486 -13.069 -5.800 1.00 53.59 84 ILE A N 1
ATOM 624 C CA . ILE A 1 84 ? -3.190 -12.599 -6.320 1.00 53.59 84 ILE A CA 1
ATOM 625 C C . ILE A 1 84 ? -3.396 -11.506 -7.378 1.00 53.59 84 ILE A C 1
ATOM 627 O O . ILE A 1 84 ? -2.628 -10.548 -7.425 1.00 53.59 84 ILE A O 1
ATOM 631 N N . ASN A 1 85 ? -4.488 -11.563 -8.147 1.00 52.56 85 ASN A N 1
ATOM 632 C CA . ASN A 1 85 ? -4.844 -10.502 -9.096 1.00 52.56 85 ASN A CA 1
ATOM 633 C C . ASN A 1 85 ? -5.111 -9.146 -8.398 1.00 52.56 85 ASN A C 1
ATOM 635 O O . ASN A 1 85 ? -4.732 -8.084 -8.894 1.00 52.56 85 ASN A O 1
ATOM 639 N N . GLN A 1 86 ? -5.672 -9.175 -7.183 1.00 58.25 86 GLN A N 1
ATOM 640 C CA . GLN A 1 86 ? -5.824 -7.979 -6.343 1.00 58.25 86 GLN A CA 1
ATOM 641 C C . GLN A 1 86 ? -4.475 -7.373 -5.924 1.00 58.25 86 GLN A C 1
ATOM 643 O O . GLN A 1 86 ? -4.351 -6.154 -5.863 1.00 58.25 86 GLN A O 1
ATOM 648 N N . LEU A 1 87 ? -3.452 -8.201 -5.687 1.00 56.03 87 LEU A N 1
ATOM 649 C CA . LEU A 1 87 ? -2.110 -7.736 -5.319 1.00 56.03 87 LEU A CA 1
ATOM 650 C C . LEU A 1 87 ? -1.328 -7.193 -6.525 1.00 56.03 87 LEU A C 1
ATOM 652 O O . LEU A 1 87 ? -0.577 -6.236 -6.371 1.00 56.03 87 LEU A O 1
ATOM 656 N N . LEU A 1 88 ? -1.538 -7.748 -7.724 1.00 54.69 88 LEU A N 1
ATOM 657 C CA . LEU A 1 88 ? -0.948 -7.246 -8.976 1.00 54.69 88 LEU A CA 1
ATOM 658 C C . LEU A 1 88 ? -1.565 -5.918 -9.437 1.00 54.69 88 LEU A C 1
ATOM 660 O O . LEU A 1 88 ? -0.885 -5.105 -10.058 1.00 54.69 88 LEU A O 1
ATOM 664 N N . THR A 1 89 ? -2.841 -5.686 -9.117 1.00 55.94 89 THR A N 1
ATOM 665 C CA . THR A 1 89 ? -3.544 -4.438 -9.463 1.00 55.94 89 THR A CA 1
ATOM 666 C C . THR A 1 89 ? -3.276 -3.321 -8.444 1.00 55.94 89 THR A C 1
ATOM 668 O O . THR A 1 89 ? -3.507 -2.146 -8.732 1.00 55.94 89 THR A O 1
ATOM 671 N N . PHE A 1 90 ? -2.730 -3.648 -7.267 1.00 51.72 90 PHE A N 1
ATOM 672 C CA . PHE A 1 90 ? -2.280 -2.668 -6.275 1.00 51.72 90 PHE A CA 1
ATOM 673 C C . PHE A 1 90 ? -0.951 -2.032 -6.704 1.00 51.72 90 PHE A C 1
ATOM 675 O O . PHE A 1 90 ? 0.111 -2.253 -6.123 1.00 51.72 90 PHE A O 1
ATOM 682 N N . ASN A 1 91 ? -1.004 -1.208 -7.748 1.00 58.59 91 ASN A N 1
ATOM 683 C CA . ASN A 1 91 ? 0.123 -0.374 -8.116 1.00 58.59 91 ASN A CA 1
ATOM 684 C C . ASN A 1 91 ? 0.160 0.849 -7.191 1.00 58.59 91 ASN A C 1
ATOM 686 O O . ASN A 1 91 ? -0.640 1.775 -7.322 1.00 58.59 91 ASN A O 1
ATOM 690 N N . MET A 1 92 ? 1.101 0.847 -6.246 1.00 57.28 92 MET A N 1
ATOM 691 C CA . MET A 1 92 ? 1.326 1.939 -5.288 1.00 57.28 92 MET A CA 1
ATOM 692 C C . MET A 1 92 ? 1.720 3.280 -5.940 1.00 57.28 92 MET A C 1
ATOM 694 O O . MET A 1 92 ? 1.780 4.294 -5.249 1.00 57.28 92 MET A O 1
ATOM 698 N N . PHE A 1 93 ? 1.976 3.289 -7.252 1.00 54.00 93 PHE A N 1
ATOM 699 C CA . PHE A 1 93 ? 2.337 4.467 -8.043 1.00 54.00 93 PHE A CA 1
ATOM 700 C C . PHE A 1 93 ? 1.237 4.919 -9.016 1.00 54.00 93 PHE A C 1
ATOM 702 O O . PHE A 1 93 ? 1.430 5.908 -9.723 1.00 54.00 93 PHE A O 1
ATOM 709 N N . ASP A 1 94 ? 0.091 4.229 -9.071 1.00 54.72 94 ASP A N 1
ATOM 710 C CA . ASP A 1 94 ? -1.053 4.708 -9.849 1.00 54.72 94 ASP A CA 1
ATOM 711 C C . ASP A 1 94 ? -1.795 5.797 -9.046 1.00 54.72 94 ASP A C 1
ATOM 713 O O . ASP A 1 94 ? -2.306 5.521 -7.954 1.00 54.72 94 ASP A O 1
ATOM 717 N N . PRO A 1 95 ? -1.882 7.041 -9.552 1.00 58.94 95 PRO A N 1
ATOM 718 C CA . PRO A 1 95 ? -2.537 8.140 -8.850 1.00 58.94 95 PRO A CA 1
ATOM 719 C C . PRO A 1 95 ? -4.020 7.883 -8.555 1.00 58.94 95 PRO A C 1
ATOM 721 O O . PRO A 1 95 ? -4.561 8.516 -7.647 1.00 58.94 95 PRO A O 1
ATOM 724 N N . LYS A 1 96 ? -4.695 6.977 -9.277 1.00 59.12 96 LYS A N 1
ATOM 725 C CA . LYS A 1 96 ? -6.075 6.577 -8.955 1.00 59.12 96 LYS A CA 1
ATOM 726 C C . LYS A 1 96 ? -6.112 5.723 -7.689 1.00 59.12 96 LYS A C 1
ATOM 728 O O . LYS A 1 96 ? -6.809 6.080 -6.747 1.00 59.12 96 LYS A O 1
ATOM 733 N N . THR A 1 97 ? -5.268 4.696 -7.615 1.00 60.03 97 THR A N 1
ATOM 734 C CA . THR A 1 97 ? -5.123 3.821 -6.440 1.00 60.03 97 THR A CA 1
ATOM 735 C C . THR A 1 97 ? -4.671 4.595 -5.198 1.00 60.03 97 THR A C 1
ATOM 737 O O . THR A 1 97 ? -5.132 4.322 -4.090 1.00 60.03 97 THR A O 1
ATOM 740 N N . VAL A 1 98 ? -3.808 5.605 -5.368 1.00 62.62 98 VAL A N 1
ATOM 741 C CA . VAL A 1 98 ? -3.379 6.490 -4.271 1.00 62.62 98 VAL A CA 1
ATOM 742 C C . VAL A 1 98 ? -4.520 7.394 -3.792 1.00 62.62 98 VAL A C 1
ATOM 744 O O . VAL A 1 98 ? -4.700 7.527 -2.584 1.00 62.62 98 VAL A O 1
ATOM 747 N N . LYS A 1 99 ? -5.326 7.967 -4.698 1.00 67.38 99 LYS A N 1
ATOM 748 C CA . LYS A 1 99 ? -6.509 8.769 -4.330 1.00 67.38 99 LYS A CA 1
ATOM 749 C C . LYS A 1 99 ? -7.586 7.940 -3.640 1.00 67.38 99 LYS A C 1
ATOM 751 O O . LYS A 1 99 ? -8.189 8.405 -2.677 1.00 67.38 99 LYS A O 1
ATOM 756 N N . ASP A 1 100 ? -7.807 6.714 -4.104 1.00 74.62 100 ASP A N 1
ATOM 757 C CA . ASP A 1 100 ? -8.749 5.796 -3.469 1.00 74.62 100 ASP A CA 1
ATOM 758 C C . ASP A 1 100 ? -8.266 5.416 -2.065 1.00 74.62 100 ASP A C 1
ATOM 760 O O . ASP A 1 100 ? -9.054 5.429 -1.122 1.00 74.62 100 ASP A O 1
ATOM 764 N N . LYS A 1 101 ? -6.958 5.187 -1.889 1.00 75.44 101 LYS A N 1
ATOM 765 C CA . LYS A 1 101 ? -6.342 4.973 -0.572 1.00 75.44 101 LYS A CA 1
ATOM 766 C C . LYS A 1 101 ? -6.464 6.196 0.335 1.00 75.44 101 LYS A C 1
ATOM 768 O O . LYS A 1 101 ? -6.829 6.037 1.492 1.00 75.44 101 LYS A O 1
ATOM 773 N N . GLU A 1 102 ? -6.196 7.398 -0.167 1.00 81.81 102 GLU A N 1
ATOM 774 C CA . GLU A 1 102 ? -6.327 8.638 0.606 1.00 81.81 102 GLU A CA 1
ATOM 775 C C . GLU A 1 102 ? -7.774 8.863 1.056 1.00 81.81 102 GLU A C 1
ATOM 777 O O . GLU A 1 102 ? -8.014 9.192 2.215 1.00 81.81 102 GLU A O 1
ATOM 782 N N . LYS A 1 103 ? -8.747 8.598 0.178 1.00 84.12 103 LYS A N 1
ATOM 783 C CA . LYS A 1 103 ? -10.169 8.662 0.523 1.00 84.12 103 LYS A CA 1
ATOM 784 C C . LYS A 1 103 ? -10.552 7.608 1.562 1.00 84.12 103 LYS A C 1
ATOM 786 O O . LYS A 1 103 ? -11.213 7.936 2.539 1.00 84.12 103 LYS A O 1
ATOM 791 N N . ILE A 1 104 ? -10.099 6.368 1.387 1.00 83.88 104 ILE A N 1
ATOM 792 C CA . ILE A 1 104 ? -10.315 5.276 2.346 1.00 83.88 104 ILE A CA 1
ATOM 793 C C . ILE A 1 104 ? -9.709 5.621 3.714 1.00 83.88 104 ILE A C 1
ATOM 795 O O . ILE A 1 104 ? -10.337 5.390 4.747 1.00 83.88 104 ILE A O 1
ATOM 799 N N . GLU A 1 105 ? -8.510 6.202 3.740 1.00 84.94 105 GLU A N 1
ATOM 800 C CA . GLU A 1 105 ? -7.851 6.642 4.969 1.00 84.94 105 GLU A CA 1
ATOM 801 C C . GLU A 1 105 ? -8.559 7.838 5.611 1.00 84.94 105 GLU A C 1
ATOM 803 O O . GLU A 1 105 ? -8.695 7.865 6.834 1.00 84.94 105 GLU A O 1
ATOM 808 N N . ALA A 1 106 ? -9.036 8.804 4.824 1.00 86.88 106 ALA A N 1
ATOM 809 C CA . ALA A 1 106 ? -9.800 9.948 5.316 1.00 86.88 106 ALA A CA 1
ATOM 810 C C . ALA A 1 106 ? -11.144 9.512 5.919 1.00 86.88 106 ALA A C 1
ATOM 812 O O . ALA A 1 106 ? -11.462 9.895 7.047 1.00 86.88 106 ALA A O 1
ATOM 813 N N . ASP A 1 107 ? -11.881 8.646 5.219 1.00 87.31 107 ASP A N 1
ATOM 814 C CA . ASP A 1 107 ? -13.147 8.078 5.691 1.00 87.31 107 ASP A CA 1
ATOM 815 C C . ASP A 1 107 ? -12.926 7.254 6.974 1.00 87.31 107 ASP A C 1
ATOM 817 O O . ASP A 1 107 ? -13.693 7.360 7.936 1.00 87.31 107 ASP A O 1
ATOM 821 N N . ALA A 1 108 ? -11.846 6.465 7.032 1.00 88.12 108 ALA A N 1
ATOM 822 C CA . ALA A 1 108 ? -11.477 5.709 8.227 1.00 88.12 108 ALA A CA 1
ATOM 823 C C . ALA A 1 108 ? -11.123 6.627 9.407 1.00 88.12 108 ALA A C 1
ATOM 825 O O . ALA A 1 108 ? -11.589 6.384 10.520 1.00 88.12 108 ALA A O 1
ATOM 826 N N . ARG A 1 109 ? -10.343 7.692 9.178 1.00 90.19 109 ARG A N 1
ATOM 827 C CA . ARG A 1 109 ? -9.988 8.678 10.215 1.00 90.19 109 ARG A CA 1
ATOM 828 C C . ARG A 1 109 ? -11.222 9.373 10.772 1.00 90.19 109 ARG A C 1
ATOM 830 O O . ARG A 1 109 ? -11.397 9.392 11.984 1.00 90.19 109 ARG A O 1
ATOM 837 N N . GLN A 1 110 ? -12.118 9.844 9.906 1.00 91.69 110 GLN A N 1
ATOM 838 C CA . GLN A 1 110 ? -13.351 10.498 10.340 1.00 91.69 110 GLN A CA 1
ATOM 839 C C . GLN A 1 110 ? -14.187 9.578 11.241 1.00 91.69 110 GLN A C 1
ATOM 841 O O . GLN A 1 110 ? -14.701 10.008 12.274 1.00 91.69 110 GLN A O 1
ATOM 846 N N . LYS A 1 111 ? -14.305 8.293 10.888 1.00 90.62 111 LYS A N 1
ATOM 847 C CA . LYS A 1 111 ? -15.026 7.317 11.716 1.00 90.62 111 LYS A CA 1
ATOM 848 C C . LYS A 1 111 ? -14.319 7.019 13.038 1.00 90.62 111 LYS A C 1
ATOM 850 O O . LYS A 1 111 ? -15.000 6.839 14.044 1.00 90.62 111 LYS A O 1
ATOM 855 N N . ILE A 1 112 ? -12.987 6.994 13.059 1.00 91.75 112 ILE A N 1
ATOM 856 C CA . ILE A 1 112 ? -12.207 6.837 14.295 1.00 91.75 112 ILE A CA 1
ATOM 857 C C . ILE A 1 112 ? -12.402 8.042 15.219 1.00 91.75 112 ILE A C 1
ATOM 859 O O . ILE A 1 112 ? -12.597 7.849 16.419 1.00 91.75 112 ILE A O 1
ATOM 863 N N . ASP A 1 113 ? -12.421 9.261 14.681 1.00 92.50 113 ASP A N 1
ATOM 864 C CA . ASP A 1 113 ? -12.677 10.475 15.462 1.00 92.50 113 ASP A CA 1
ATOM 865 C C . ASP A 1 113 ? -14.078 10.451 16.084 1.00 92.50 113 ASP A C 1
ATOM 867 O O . ASP A 1 113 ? -14.235 10.684 17.286 1.00 92.50 113 ASP A O 1
ATOM 871 N N . LEU A 1 114 ? -15.092 10.067 15.300 1.00 92.00 114 LEU A N 1
ATOM 872 C CA . LEU A 1 114 ? -16.456 9.874 15.799 1.00 92.00 114 LEU A CA 1
ATOM 873 C C . LEU A 1 114 ? -16.524 8.778 16.870 1.00 92.00 114 LEU A C 1
ATOM 875 O O . LEU A 1 114 ? -17.157 8.976 17.909 1.00 92.00 114 LEU A O 1
ATOM 879 N N . ALA A 1 115 ? -15.841 7.650 16.657 1.00 90.81 115 ALA A N 1
ATOM 880 C CA . ALA A 1 115 ? -15.775 6.567 17.631 1.00 90.81 115 ALA A CA 1
ATOM 881 C C . ALA A 1 115 ? -15.106 7.034 18.929 1.00 90.81 115 ALA A C 1
ATOM 883 O O . ALA A 1 115 ? -15.601 6.736 20.013 1.00 90.81 115 ALA A O 1
ATOM 884 N N . ARG A 1 116 ? -14.034 7.829 18.843 1.00 90.44 116 ARG A N 1
ATOM 885 C CA . ARG A 1 116 ? -13.347 8.425 19.995 1.00 90.44 116 ARG A CA 1
ATOM 886 C C . ARG A 1 116 ? -14.279 9.349 20.773 1.00 90.44 116 ARG A C 1
ATOM 888 O O . ARG A 1 116 ? -14.351 9.234 21.997 1.00 90.44 116 ARG A O 1
ATOM 895 N N . THR A 1 117 ? -15.032 10.210 20.088 1.00 91.69 117 THR A N 1
ATOM 896 C CA . THR A 1 117 ? -16.053 11.048 20.733 1.00 91.69 117 THR A CA 1
ATOM 897 C C . THR A 1 117 ? -17.138 10.194 21.396 1.00 91.69 117 THR A C 1
ATOM 899 O O . THR A 1 117 ? -17.517 10.466 22.537 1.00 91.69 117 THR A O 1
ATOM 902 N N . ALA A 1 118 ? -17.604 9.130 20.738 1.00 89.44 118 ALA A N 1
ATOM 903 C CA . ALA A 1 118 ? -18.583 8.204 21.303 1.00 89.44 118 ALA A CA 1
ATOM 904 C C . ALA A 1 118 ? -18.048 7.489 22.560 1.00 89.44 118 ALA A C 1
ATOM 906 O O . ALA A 1 118 ? -18.762 7.436 23.561 1.00 89.44 118 ALA A O 1
ATOM 907 N N . VAL A 1 119 ? -16.778 7.058 22.569 1.00 88.56 119 VAL A N 1
ATOM 908 C CA . VAL A 1 119 ? -16.111 6.494 23.760 1.00 88.56 119 VAL A CA 1
ATOM 909 C C . VAL A 1 119 ? -16.104 7.504 24.906 1.00 88.56 119 VAL A C 1
ATOM 911 O O . VAL A 1 119 ? -16.514 7.172 26.016 1.00 88.56 119 VAL A O 1
ATOM 914 N N . THR A 1 120 ? -15.693 8.751 24.651 1.00 88.25 120 THR A N 1
ATOM 915 C CA . THR A 1 120 ? -15.672 9.796 25.695 1.00 88.25 120 THR A CA 1
ATOM 916 C C . THR A 1 120 ? -17.063 10.159 26.210 1.00 88.25 120 THR A C 1
ATOM 918 O O . THR A 1 120 ? -17.205 10.565 27.358 1.00 88.25 120 THR A O 1
ATOM 921 N N . ALA A 1 121 ? -18.094 9.981 25.382 1.00 88.06 121 ALA A N 1
ATOM 922 C CA . ALA A 1 121 ? -19.488 10.212 25.740 1.00 88.06 121 ALA A CA 1
ATOM 923 C C . ALA A 1 121 ? -20.154 8.996 26.419 1.00 88.06 121 ALA A C 1
ATOM 925 O O . ALA A 1 121 ? -21.356 9.039 26.670 1.00 88.06 121 ALA A O 1
ATOM 926 N N . GLY A 1 122 ? -19.420 7.903 26.671 1.00 86.25 122 GLY A N 1
ATOM 927 C CA . GLY A 1 122 ? -19.961 6.669 27.255 1.00 86.25 122 GLY A CA 1
ATOM 928 C C . GLY A 1 122 ? -20.854 5.853 26.310 1.00 86.25 122 GLY A C 1
ATOM 929 O O . GLY A 1 122 ? -21.511 4.909 26.741 1.00 86.25 122 GLY A O 1
ATOM 930 N N . ARG A 1 123 ? -20.887 6.191 25.015 1.00 90.56 123 ARG A N 1
ATOM 931 C CA . ARG A 1 123 ? -21.675 5.506 23.977 1.00 90.56 123 ARG A CA 1
ATOM 932 C C . ARG A 1 123 ? -20.865 4.361 23.364 1.00 90.56 123 ARG A C 1
ATOM 934 O O . ARG A 1 123 ? -20.479 4.401 22.196 1.00 90.56 123 ARG A O 1
ATOM 941 N N . SER A 1 124 ? -20.587 3.339 24.173 1.00 87.50 124 SER A N 1
ATOM 942 C CA . SER A 1 124 ? -19.712 2.214 23.805 1.00 87.50 124 SER A CA 1
ATOM 943 C C . SER A 1 124 ? -20.232 1.381 22.627 1.00 87.50 124 SER A C 1
ATOM 945 O O . SER A 1 124 ? -19.434 0.931 21.807 1.00 87.50 124 SER A O 1
ATOM 947 N N . ASP A 1 125 ? -21.550 1.217 22.491 1.00 86.94 125 ASP A N 1
ATOM 948 C CA . ASP A 1 125 ? -22.148 0.439 21.393 1.00 86.94 125 ASP A CA 1
ATOM 949 C C . ASP A 1 125 ? -22.012 1.149 20.038 1.00 86.94 125 ASP A C 1
ATOM 951 O O . ASP A 1 125 ? -21.691 0.531 19.022 1.00 86.94 125 ASP A O 1
ATOM 955 N N . GLU A 1 126 ? -22.192 2.472 20.029 1.00 88.94 126 GLU A N 1
ATOM 956 C CA . GLU A 1 126 ? -21.998 3.308 18.841 1.00 88.94 126 GLU A CA 1
ATOM 957 C C . GLU A 1 126 ? -20.524 3.325 18.422 1.00 88.94 126 GLU A C 1
ATOM 959 O O . GLU A 1 126 ? -20.207 3.173 17.241 1.00 88.94 126 GLU A O 1
ATOM 964 N N . ALA A 1 127 ? -19.614 3.421 19.396 1.00 90.19 127 ALA A N 1
ATOM 965 C CA . ALA A 1 127 ? -18.182 3.359 19.142 1.00 90.19 127 ALA A CA 1
ATOM 966 C C . ALA A 1 127 ? -17.751 2.006 18.551 1.00 90.19 127 ALA A C 1
ATOM 968 O O . ALA A 1 127 ? -16.997 1.986 17.579 1.00 90.19 127 ALA A O 1
ATOM 969 N N . ARG A 1 128 ? -18.266 0.883 19.073 1.00 90.25 128 ARG A N 1
ATOM 970 C CA . ARG A 1 128 ? -18.005 -0.458 18.516 1.00 90.25 128 ARG A CA 1
ATOM 971 C C . ARG A 1 128 ? -18.470 -0.576 17.070 1.00 90.25 128 ARG A C 1
ATOM 973 O O . ARG A 1 128 ? -17.697 -1.013 16.222 1.00 90.25 128 ARG A O 1
ATOM 980 N N . ARG A 1 129 ? -19.690 -0.118 16.769 1.00 91.88 129 ARG A N 1
ATOM 981 C CA . ARG A 1 129 ? -20.229 -0.138 15.402 1.00 91.88 129 ARG A CA 1
ATOM 982 C C . ARG A 1 129 ? -19.351 0.656 14.431 1.00 91.88 129 ARG A C 1
ATOM 984 O O . ARG A 1 129 ? -19.025 0.159 13.356 1.00 91.88 129 ARG A O 1
ATOM 991 N N . LEU A 1 130 ? -18.941 1.867 14.813 1.00 90.69 130 LEU A N 1
ATOM 992 C CA . LEU A 1 130 ? -18.068 2.708 13.988 1.00 90.69 130 LEU A CA 1
ATOM 993 C C . LEU A 1 130 ? -16.698 2.054 13.752 1.00 90.69 130 LEU A C 1
ATOM 995 O O . LEU A 1 130 ? -16.186 2.090 12.633 1.00 90.69 130 LEU A O 1
ATOM 999 N N . LEU A 1 131 ? -16.120 1.418 14.774 1.00 90.81 131 LEU A N 1
ATOM 1000 C CA . LEU A 1 131 ? -14.843 0.707 14.660 1.00 90.81 131 LEU A CA 1
ATOM 1001 C C . LEU A 1 131 ? -14.936 -0.564 13.806 1.00 90.81 131 LEU A C 1
ATOM 1003 O O . LEU A 1 131 ? -13.999 -0.861 13.063 1.00 90.81 131 LEU A O 1
ATOM 1007 N N . ASP A 1 132 ? -16.054 -1.288 13.856 1.00 89.12 132 ASP A N 1
ATOM 1008 C CA . ASP A 1 132 ? -16.291 -2.441 12.984 1.00 89.12 132 ASP A CA 1
ATOM 1009 C C . ASP A 1 132 ? -16.387 -2.026 11.512 1.00 89.12 132 ASP A C 1
ATOM 1011 O O . ASP A 1 132 ? -15.793 -2.674 10.645 1.00 89.12 132 ASP A O 1
ATOM 1015 N N . GLU A 1 133 ? -17.053 -0.906 11.221 1.00 88.25 133 GLU A N 1
ATOM 1016 C CA . GLU A 1 133 ? -17.091 -0.335 9.871 1.00 88.25 133 GLU A CA 1
ATOM 1017 C C . GLU A 1 133 ? -15.688 0.071 9.387 1.00 88.25 133 GLU A C 1
ATOM 1019 O O . GLU A 1 133 ? -15.331 -0.176 8.232 1.00 88.25 133 GLU A O 1
ATOM 1024 N N . VAL A 1 134 ? -14.853 0.634 10.268 1.00 89.88 134 VAL A N 1
ATOM 1025 C CA . VAL A 1 134 ? -13.446 0.938 9.950 1.00 89.88 134 VAL A CA 1
ATOM 1026 C C . VAL A 1 134 ? -12.653 -0.339 9.684 1.00 89.88 134 VAL A C 1
ATOM 1028 O O . VAL A 1 134 ? -11.852 -0.368 8.754 1.00 89.88 134 VAL A O 1
ATOM 1031 N N . ARG A 1 135 ? -12.890 -1.422 10.433 1.00 86.94 135 ARG A N 1
ATOM 1032 C CA . ARG A 1 135 ? -12.191 -2.701 10.235 1.00 86.94 135 ARG A CA 1
ATOM 1033 C C . ARG A 1 135 ? -12.547 -3.371 8.906 1.00 86.94 135 ARG A C 1
ATOM 1035 O O . ARG A 1 135 ? -11.704 -4.066 8.346 1.00 86.94 135 ARG A O 1
ATOM 1042 N N . GLN A 1 136 ? -13.766 -3.168 8.405 1.00 83.38 136 GLN A N 1
ATOM 1043 C CA . GLN A 1 136 ? -14.192 -3.672 7.093 1.00 83.38 136 GLN A CA 1
ATOM 1044 C C . GLN A 1 136 ? -13.535 -2.910 5.936 1.00 83.38 136 GLN A C 1
ATOM 1046 O O . GLN A 1 136 ? -13.168 -3.520 4.935 1.00 83.38 136 GLN A O 1
ATOM 1051 N N . ILE A 1 137 ? -13.371 -1.593 6.081 1.00 83.00 137 ILE A N 1
ATOM 1052 C CA . ILE A 1 137 ? -12.846 -0.711 5.028 1.00 83.00 137 ILE A CA 1
ATOM 1053 C C . ILE A 1 137 ? -11.308 -0.654 5.058 1.00 83.00 137 ILE A C 1
ATOM 1055 O O . ILE A 1 137 ? -10.660 -0.645 4.013 1.00 83.00 137 ILE A O 1
ATOM 1059 N N . TYR A 1 138 ? -10.710 -0.653 6.252 1.00 82.25 138 TYR A N 1
ATOM 1060 C CA . TYR A 1 138 ? -9.266 -0.564 6.464 1.00 82.25 138 TYR A CA 1
ATOM 1061 C C . TYR A 1 138 ? -8.794 -1.510 7.596 1.00 82.25 138 TYR A C 1
ATOM 1063 O O . TYR A 1 138 ? -8.532 -1.082 8.726 1.00 82.25 138 TYR A O 1
ATOM 1071 N N . PRO A 1 139 ? -8.631 -2.820 7.304 1.00 78.38 139 PRO A N 1
ATOM 1072 C CA . PRO A 1 139 ? -8.374 -3.869 8.307 1.00 78.38 139 PRO A CA 1
ATOM 1073 C C . PRO A 1 139 ? -7.049 -3.746 9.084 1.00 78.38 139 PRO A C 1
ATOM 1075 O O . PRO A 1 139 ? -6.845 -4.421 10.101 1.00 78.38 139 PRO A O 1
ATOM 1078 N N . GLY A 1 140 ? -6.122 -2.930 8.574 1.00 80.81 140 GLY A N 1
ATOM 1079 C CA . GLY A 1 140 ? -4.772 -2.742 9.104 1.00 80.81 140 GLY A CA 1
ATOM 1080 C C . GLY A 1 140 ? -4.596 -1.521 10.005 1.00 80.81 140 GLY A C 1
ATOM 1081 O O . GLY A 1 140 ? -3.466 -1.252 10.400 1.00 80.81 140 GLY A O 1
ATOM 1082 N N . ASN A 1 141 ? -5.659 -0.773 10.324 1.00 84.56 141 ASN A N 1
ATOM 1083 C CA . ASN A 1 141 ? -5.525 0.448 11.117 1.00 84.56 141 ASN A CA 1
ATOM 1084 C C . ASN A 1 141 ? -5.114 0.140 12.580 1.00 84.56 141 ASN A C 1
ATOM 1086 O O . ASN A 1 141 ? -5.889 -0.508 13.294 1.00 84.56 141 ASN A O 1
ATOM 1090 N N . PRO A 1 142 ? -3.936 0.599 13.053 1.00 84.81 142 PRO A N 1
ATOM 1091 C CA . PRO A 1 142 ? -3.501 0.360 14.429 1.00 84.81 142 PRO A CA 1
ATOM 1092 C C . PRO A 1 142 ? -4.373 1.101 15.453 1.00 84.81 142 PRO A C 1
ATOM 1094 O O . PRO A 1 142 ? -4.712 0.537 16.490 1.00 84.81 142 PRO A O 1
ATOM 1097 N N . GLU A 1 143 ? -4.819 2.317 15.136 1.00 86.19 143 GLU A N 1
ATOM 1098 C CA . GLU A 1 143 ? -5.605 3.167 16.034 1.00 86.19 143 GLU A CA 1
ATOM 1099 C C . GLU A 1 143 ? -7.003 2.589 16.289 1.00 86.19 143 GLU A C 1
ATOM 1101 O O . GLU A 1 143 ? -7.464 2.549 17.429 1.00 86.19 143 GLU A O 1
ATOM 1106 N N . ALA A 1 144 ? -7.654 2.056 15.249 1.00 87.25 144 ALA A N 1
ATOM 1107 C CA . ALA A 1 144 ? -8.951 1.396 15.397 1.00 87.25 144 ALA A CA 1
ATOM 1108 C C . ALA A 1 144 ? -8.865 0.145 16.291 1.00 87.25 144 ALA A C 1
ATOM 1110 O O . ALA A 1 144 ? -9.754 -0.102 17.107 1.00 87.25 144 ALA A O 1
ATOM 1111 N N . ARG A 1 145 ? -7.773 -0.628 16.178 1.00 86.88 145 ARG A N 1
ATOM 1112 C CA . ARG A 1 145 ? -7.522 -1.796 17.040 1.00 86.88 145 ARG A CA 1
ATOM 1113 C C . ARG A 1 145 ? -7.304 -1.390 18.491 1.00 86.88 145 ARG A C 1
ATOM 1115 O O . ARG A 1 145 ? -7.886 -1.996 19.385 1.00 86.88 145 ARG A O 1
ATOM 1122 N N . GLU A 1 146 ? -6.496 -0.362 18.727 1.00 89.00 146 GLU A N 1
ATOM 1123 C CA . GLU A 1 146 ? -6.268 0.156 20.075 1.00 89.00 146 GLU A CA 1
ATOM 1124 C C . GLU A 1 146 ? -7.556 0.677 20.718 1.00 89.00 146 GLU A C 1
ATOM 1126 O O . GLU A 1 146 ? -7.806 0.404 21.894 1.00 89.00 146 GLU A O 1
ATOM 1131 N N . LEU A 1 147 ? -8.386 1.407 19.965 1.00 88.12 147 LEU A N 1
ATOM 1132 C CA . LEU A 1 147 ? -9.656 1.933 20.469 1.00 88.12 147 LEU A CA 1
ATOM 1133 C C . LEU A 1 147 ? -10.637 0.801 20.814 1.00 88.12 147 LEU A C 1
ATOM 1135 O O . LEU A 1 147 ? -11.284 0.859 21.859 1.00 88.12 147 LEU A O 1
ATOM 1139 N N . MET A 1 148 ? -10.695 -0.250 19.988 1.00 87.75 148 MET A N 1
ATOM 1140 C CA . MET A 1 148 ? -11.531 -1.427 20.252 1.00 87.75 148 MET A CA 1
ATOM 1141 C C . MET A 1 148 ? -11.062 -2.171 21.508 1.00 87.75 148 MET A C 1
ATOM 1143 O O . MET A 1 148 ? -11.856 -2.427 22.409 1.00 87.75 148 MET A O 1
ATOM 1147 N N . ASN A 1 149 ? -9.753 -2.403 21.639 1.00 88.50 149 ASN A N 1
ATOM 1148 C CA . ASN A 1 149 ? -9.183 -3.043 22.825 1.00 88.50 149 ASN A CA 1
ATOM 1149 C C . ASN A 1 149 ? -9.477 -2.248 24.109 1.00 88.50 149 ASN A C 1
ATOM 1151 O O . ASN A 1 149 ? -9.722 -2.844 25.159 1.00 88.50 149 ASN A O 1
ATOM 1155 N N . LYS A 1 150 ? -9.476 -0.908 24.041 1.00 86.44 150 LYS A N 1
ATOM 1156 C CA . LYS A 1 150 ? -9.860 -0.043 25.170 1.00 86.44 150 LYS A CA 1
ATOM 1157 C C . LYS A 1 150 ? -11.331 -0.221 25.547 1.00 86.44 150 LYS A C 1
ATOM 1159 O O . LYS A 1 150 ? -11.626 -0.300 26.735 1.00 86.44 150 LYS A O 1
ATOM 1164 N N . LEU A 1 151 ? -12.233 -0.318 24.570 1.00 86.44 151 LEU A N 1
ATOM 1165 C CA . LEU A 1 151 ? -13.664 -0.554 24.812 1.00 86.44 151 LEU A CA 1
ATOM 1166 C C . LEU A 1 151 ? -13.935 -1.934 25.419 1.00 86.44 151 LEU A C 1
ATOM 1168 O O . LEU A 1 151 ? -14.739 -2.062 26.347 1.00 86.44 151 LEU A O 1
ATOM 1172 N N . ASP A 1 152 ? -13.238 -2.957 24.934 1.00 84.50 152 ASP A N 1
ATOM 1173 C CA . ASP A 1 152 ? -13.377 -4.319 25.446 1.00 84.50 152 ASP A CA 1
ATOM 1174 C C . ASP A 1 152 ? -12.782 -4.452 26.850 1.00 84.50 152 ASP A C 1
ATOM 1176 O O . ASP A 1 152 ? -13.401 -5.055 27.727 1.00 84.50 152 ASP A O 1
ATOM 1180 N N . SER A 1 153 ? -11.654 -3.789 27.115 1.00 80.62 153 SER A N 1
ATOM 1181 C CA . SER A 1 153 ? -11.061 -3.723 28.458 1.00 80.62 153 SER A CA 1
ATOM 1182 C C . SER A 1 153 ? -11.940 -2.941 29.441 1.00 80.62 153 SER A C 1
ATOM 1184 O O . SER A 1 153 ? -12.092 -3.361 30.584 1.00 80.62 153 SER A O 1
ATOM 1186 N N . ALA A 1 154 ? -12.571 -1.845 29.001 1.00 69.12 154 ALA A N 1
ATOM 1187 C CA . ALA A 1 154 ? -13.499 -1.057 29.818 1.00 69.12 154 ALA A CA 1
ATOM 1188 C C . ALA A 1 154 ? -14.814 -1.798 30.117 1.00 69.12 154 ALA A C 1
ATOM 1190 O O . ALA A 1 154 ? -15.423 -1.575 31.157 1.00 69.12 154 ALA A O 1
ATOM 1191 N N . THR A 1 155 ? -15.236 -2.703 29.230 1.00 61.59 155 THR A N 1
ATOM 1192 C CA . THR A 1 155 ? -16.370 -3.611 29.481 1.00 61.59 155 THR A CA 1
ATOM 1193 C C . THR A 1 155 ? -15.991 -4.738 30.453 1.00 61.59 155 THR A C 1
ATOM 1195 O O . THR A 1 155 ? -16.857 -5.292 31.124 1.00 61.59 155 THR A O 1
ATOM 1198 N N . SER A 1 156 ? -14.701 -5.074 30.551 1.00 57.84 156 SER A N 1
ATOM 1199 C CA . SER A 1 156 ? -14.207 -6.268 31.249 1.00 57.84 156 SER A CA 1
ATOM 1200 C C . SER A 1 156 ? -13.661 -6.018 32.666 1.00 57.84 156 SER A C 1
ATOM 1202 O O . SER A 1 156 ? -13.027 -6.913 33.224 1.00 57.84 156 SER A O 1
ATOM 1204 N N . GLY A 1 157 ? -13.903 -4.865 33.305 1.00 44.09 157 GLY A N 1
ATOM 1205 C CA . GLY A 1 157 ? -13.523 -4.703 34.718 1.00 44.09 157 GLY A CA 1
ATOM 1206 C C . GLY A 1 157 ? -14.196 -3.553 35.480 1.00 44.09 157 GLY A C 1
ATOM 1207 O O . GLY A 1 157 ? -14.570 -2.562 34.859 1.00 44.09 157 GLY A O 1
ATOM 1208 N N . PRO A 1 158 ? -14.317 -3.635 36.827 1.00 44.59 158 PRO A N 1
ATOM 1209 C CA . PRO A 1 158 ? -14.019 -4.759 37.718 1.00 44.59 158 PRO A CA 1
ATOM 1210 C C . PRO A 1 158 ? -15.307 -5.471 38.177 1.00 44.59 158 PRO A C 1
ATOM 1212 O O . PRO A 1 158 ? -16.167 -4.867 38.818 1.00 44.59 158 PRO A O 1
ATOM 1215 N N . ALA A 1 159 ? -15.412 -6.780 37.936 1.00 43.28 159 ALA A N 1
ATOM 1216 C CA . ALA A 1 159 ? -16.304 -7.611 38.735 1.00 43.28 159 ALA A CA 1
ATOM 1217 C C . ALA A 1 159 ? -15.777 -7.591 40.176 1.00 43.28 159 ALA A C 1
ATOM 1219 O O . ALA A 1 159 ? -14.723 -8.149 40.484 1.00 43.28 159 ALA A O 1
ATOM 1220 N N . THR A 1 160 ? -16.480 -6.872 41.044 1.00 40.09 160 THR A N 1
ATOM 1221 C CA . THR A 1 160 ? -16.306 -6.925 42.491 1.00 40.09 160 THR A CA 1
ATOM 1222 C C . THR A 1 160 ? -16.339 -8.396 42.916 1.00 40.09 160 THR A C 1
ATOM 1224 O O . THR A 1 160 ? -17.319 -9.072 42.592 1.00 40.09 160 THR A O 1
ATOM 1227 N N . PRO A 1 161 ? -15.330 -8.936 43.627 1.00 43.56 161 PRO A N 1
ATOM 1228 C CA . PRO A 1 161 ? -15.524 -10.191 44.327 1.00 43.56 161 PRO A CA 1
ATOM 1229 C C . PRO A 1 161 ? -16.526 -9.887 45.440 1.00 43.56 161 PRO A C 1
ATOM 1231 O O . PRO A 1 161 ? -16.182 -9.313 46.474 1.00 43.5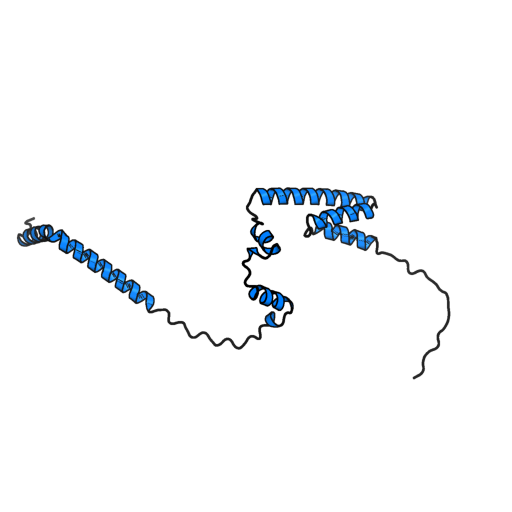6 161 PRO A O 1
ATOM 1234 N N . ALA A 1 162 ? -17.798 -10.175 45.174 1.00 47.88 162 ALA A N 1
ATOM 1235 C CA . ALA A 1 162 ? -18.821 -10.180 46.194 1.00 47.88 162 ALA A CA 1
ATOM 1236 C C . ALA A 1 162 ? -18.383 -11.198 47.249 1.00 47.88 162 ALA A C 1
ATOM 1238 O O . ALA A 1 162 ? -18.354 -12.404 47.015 1.00 47.88 162 ALA A O 1
ATOM 1239 N N . SER A 1 163 ? -17.972 -10.652 48.389 1.00 52.31 163 SER A N 1
ATOM 1240 C CA . SER A 1 163 ? -18.005 -11.287 49.693 1.00 52.31 163 SER A CA 1
ATOM 1241 C C . SER A 1 163 ? -19.328 -12.039 49.848 1.00 52.31 163 SER A C 1
ATOM 1243 O O . SER A 1 163 ? -20.338 -11.421 50.176 1.00 52.31 163 SER A O 1
ATOM 1245 N N . ASP A 1 164 ? -19.313 -13.354 49.648 1.00 42.59 164 ASP A N 1
ATOM 1246 C CA . ASP A 1 164 ? -20.313 -14.244 50.225 1.00 42.59 164 ASP A CA 1
ATOM 1247 C C . ASP A 1 164 ? -19.625 -15.136 51.258 1.00 42.59 164 ASP A C 1
ATOM 1249 O O . ASP A 1 164 ? -19.070 -16.201 50.985 1.00 42.59 164 ASP A O 1
ATOM 1253 N N . ALA A 1 165 ? -19.593 -14.601 52.475 1.00 49.78 165 ALA A N 1
ATOM 1254 C CA . ALA A 1 165 ? -19.436 -15.373 53.685 1.00 49.78 165 ALA A CA 1
ATOM 1255 C C . ALA A 1 165 ? -20.736 -16.167 53.906 1.00 49.78 165 ALA A C 1
ATOM 1257 O O . ALA A 1 165 ? -21.623 -15.729 54.634 1.00 49.78 165 ALA A O 1
ATOM 1258 N N . GLY A 1 166 ? -20.832 -17.344 53.288 1.00 38.72 166 GLY A N 1
ATOM 1259 C CA . GLY A 1 166 ? -21.916 -18.306 53.489 1.00 38.72 166 GLY A CA 1
ATOM 1260 C C . GLY A 1 166 ? -21.339 -19.715 53.587 1.00 38.72 166 GLY A C 1
ATOM 1261 O O . GLY A 1 166 ? -20.884 -20.279 52.599 1.00 38.72 166 GLY A O 1
ATOM 1262 N N . GLY A 1 167 ? -21.259 -20.246 54.807 1.00 41.44 167 GLY A N 1
ATOM 1263 C CA . GLY A 1 167 ? -20.428 -21.398 55.143 1.00 41.44 167 GLY A CA 1
ATOM 1264 C C . GLY A 1 167 ? -20.917 -22.775 54.687 1.00 41.44 167 GLY A C 1
ATOM 1265 O O . GLY A 1 167 ? -22.106 -23.020 54.535 1.00 41.44 167 GLY A O 1
ATOM 1266 N N . ALA A 1 168 ? -19.962 -23.703 54.596 1.00 45.47 168 ALA A N 1
ATOM 1267 C CA . ALA A 1 168 ? -20.052 -25.072 55.110 1.00 45.47 168 ALA A CA 1
ATOM 1268 C C . ALA A 1 168 ? -18.647 -25.719 55.075 1.00 45.47 168 ALA A C 1
ATOM 1270 O O . ALA A 1 168 ? -17.925 -25.543 54.092 1.00 45.47 168 ALA A O 1
ATOM 1271 N N . PRO A 1 169 ? -18.228 -26.451 56.125 1.00 52.94 169 PRO A N 1
ATOM 1272 C CA . PRO A 1 169 ? -16.919 -27.091 56.189 1.00 52.94 169 PRO A CA 1
ATOM 1273 C C . PRO A 1 169 ? -16.934 -28.405 55.400 1.00 52.94 169 PRO A C 1
ATOM 1275 O O . PRO A 1 169 ? -17.825 -29.232 55.594 1.00 52.94 169 PRO A O 1
ATOM 1278 N N . VAL A 1 170 ? -15.926 -28.638 54.557 1.00 50.81 170 VAL A N 1
ATOM 1279 C CA . VAL A 1 170 ? -15.692 -29.960 53.960 1.00 50.81 170 VAL A CA 1
ATOM 1280 C C . VAL A 1 170 ? -14.385 -30.513 54.520 1.00 50.81 170 VAL A C 1
ATOM 1282 O O . VAL A 1 170 ? -13.328 -29.896 54.408 1.00 50.81 170 VAL A O 1
ATOM 1285 N N . ALA A 1 171 ? -14.519 -31.643 55.209 1.00 57.50 171 ALA A N 1
ATOM 1286 C CA . ALA A 1 171 ? -13.478 -32.395 55.900 1.00 57.50 171 ALA A CA 1
ATOM 1287 C C . ALA A 1 171 ? -12.353 -32.888 54.955 1.00 57.50 171 ALA A C 1
ATOM 1289 O O . ALA A 1 171 ? -12.580 -33.017 53.750 1.00 57.50 171 ALA A O 1
ATOM 1290 N N . PRO A 1 172 ? -11.149 -33.189 55.485 1.00 59.78 172 PRO A N 1
ATOM 1291 C CA . PRO A 1 172 ? -9.987 -33.570 54.681 1.00 59.78 172 PRO A CA 1
ATOM 1292 C C . PRO A 1 172 ? -10.038 -35.044 54.231 1.00 59.78 172 PRO A C 1
ATOM 1294 O O . PRO A 1 172 ? -10.529 -35.887 54.988 1.00 59.78 172 PRO A O 1
ATOM 1297 N N . PRO A 1 173 ? -9.485 -35.402 53.054 1.00 56.09 173 PRO A N 1
ATOM 1298 C CA . PRO A 1 173 ? -9.217 -36.789 52.719 1.00 56.09 173 PRO A CA 1
ATOM 1299 C C . PRO A 1 173 ? -7.863 -37.242 53.284 1.00 56.09 173 PRO A C 1
ATOM 1301 O O . PRO A 1 173 ? -6.860 -36.534 53.250 1.00 56.09 173 PRO A O 1
ATOM 1304 N N . VAL A 1 174 ? -7.916 -38.455 53.815 1.00 51.53 174 VAL A N 1
ATOM 1305 C CA . VAL A 1 174 ? -6.874 -39.278 54.426 1.00 51.53 174 VAL A CA 1
ATOM 1306 C C . VAL A 1 174 ? -5.729 -39.573 53.453 1.00 51.53 174 VAL A C 1
ATOM 1308 O O . VAL A 1 174 ? -6.000 -39.969 52.320 1.00 51.53 174 VAL A O 1
ATOM 1311 N N . LEU A 1 175 ? -4.486 -39.476 53.939 1.00 40.97 175 LEU A N 1
ATOM 1312 C CA . LEU A 1 175 ? -3.370 -40.386 53.644 1.00 40.97 175 LEU A CA 1
ATOM 1313 C C . LEU A 1 175 ? -2.431 -40.437 54.854 1.00 40.97 175 LEU A C 1
ATOM 1315 O O . LEU A 1 175 ? -2.088 -39.350 55.369 1.00 40.97 175 LEU A O 1
#

pLDDT: mean 70.52, std 15.62, range [38.72, 94.56]